Protein AF-A0A525C0Z2-F1 (afdb_monomer)

Mean predicted aligned error: 6.53 Å

Structure (mmCIF, N/CA/C/O backbone):
data_AF-A0A525C0Z2-F1
#
_entry.id   AF-A0A525C0Z2-F1
#
loop_
_atom_site.group_PDB
_atom_site.id
_atom_site.type_symbol
_atom_site.label_atom_id
_atom_site.label_alt_id
_atom_site.label_comp_id
_atom_site.label_asym_id
_atom_site.label_entity_id
_atom_site.label_seq_id
_atom_site.pdbx_PDB_ins_code
_atom_site.Cartn_x
_atom_site.Cartn_y
_atom_site.Cartn_z
_atom_site.occupancy
_atom_site.B_iso_or_equiv
_atom_site.auth_seq_id
_atom_site.auth_comp_id
_atom_site.auth_asym_id
_atom_site.auth_atom_id
_atom_site.pdbx_PDB_model_num
ATOM 1 N N . SER A 1 1 ? 14.185 20.806 11.865 1.00 40.41 1 SER A N 1
ATOM 2 C CA . SER A 1 1 ? 12.986 20.116 11.359 1.00 40.41 1 SER A CA 1
ATOM 3 C C . SER A 1 1 ? 12.688 19.004 12.337 1.00 40.41 1 SER A C 1
ATOM 5 O O . SER A 1 1 ? 13.439 18.039 12.394 1.00 40.41 1 SER A O 1
ATOM 7 N N . ASP A 1 2 ? 11.664 19.184 13.169 1.00 38.72 2 ASP A N 1
ATOM 8 C CA . ASP A 1 2 ? 11.314 18.248 14.242 1.00 38.72 2 ASP A CA 1
ATOM 9 C C . ASP A 1 2 ? 10.635 17.003 13.668 1.00 38.72 2 ASP A C 1
ATOM 11 O O . ASP A 1 2 ? 9.427 16.797 13.768 1.00 38.72 2 ASP A O 1
ATOM 15 N N . LEU A 1 3 ? 11.435 16.155 13.030 1.00 42.25 3 LEU A N 1
ATOM 16 C CA . LEU A 1 3 ? 11.096 14.756 12.826 1.00 42.25 3 LEU A CA 1
ATOM 17 C C . LEU A 1 3 ? 11.281 14.069 14.182 1.00 42.25 3 LEU A C 1
ATOM 19 O O . LEU A 1 3 ? 12.305 13.443 14.439 1.00 42.25 3 LEU A O 1
ATOM 23 N N . GLY A 1 4 ? 10.323 14.278 15.091 1.00 41.62 4 GLY A N 1
ATOM 24 C CA . GLY A 1 4 ? 10.269 13.555 16.357 1.00 41.62 4 GLY A CA 1
ATOM 25 C C . GLY A 1 4 ? 10.369 12.049 16.106 1.00 41.62 4 GLY A C 1
ATOM 26 O O . GLY A 1 4 ? 9.896 11.552 15.087 1.00 41.62 4 GLY A O 1
ATOM 27 N N . ASN A 1 5 ? 11.013 11.323 17.017 1.00 49.06 5 ASN A N 1
ATOM 28 C CA . ASN A 1 5 ? 11.109 9.868 16.940 1.00 49.06 5 ASN A CA 1
ATOM 29 C C . ASN A 1 5 ? 9.698 9.262 17.017 1.00 49.06 5 ASN A C 1
ATOM 31 O O . ASN A 1 5 ? 9.134 9.125 18.102 1.00 49.06 5 ASN A O 1
ATOM 35 N N . TYR A 1 6 ? 9.116 8.918 15.870 1.00 53.34 6 TYR A N 1
ATOM 36 C CA . TYR A 1 6 ? 7.862 8.179 15.809 1.00 53.34 6 TYR A CA 1
ATOM 37 C C . TYR A 1 6 ? 8.161 6.692 15.979 1.00 53.34 6 TYR A C 1
ATOM 39 O O . TYR A 1 6 ? 8.958 6.119 15.238 1.00 53.34 6 TYR A O 1
ATOM 47 N N . ILE A 1 7 ? 7.504 6.062 16.949 1.00 56.78 7 ILE A N 1
ATOM 48 C CA . ILE A 1 7 ? 7.464 4.606 17.059 1.00 56.78 7 ILE A CA 1
ATOM 49 C C . ILE A 1 7 ? 6.167 4.162 16.392 1.00 56.78 7 ILE A C 1
ATOM 51 O O . ILE A 1 7 ? 5.079 4.449 16.891 1.00 56.78 7 ILE A O 1
ATOM 55 N N . MET A 1 8 ? 6.284 3.487 15.251 1.00 59.09 8 MET A N 1
ATOM 56 C CA . MET A 1 8 ? 5.157 2.826 14.605 1.00 59.09 8 MET A CA 1
ATOM 57 C C . MET A 1 8 ? 5.053 1.406 15.161 1.00 59.09 8 MET A C 1
ATOM 59 O O . MET A 1 8 ? 5.996 0.626 15.054 1.00 59.09 8 MET A O 1
ATOM 63 N N . TYR A 1 9 ? 3.916 1.081 15.769 1.00 61.31 9 TYR A N 1
ATOM 64 C CA . TYR A 1 9 ? 3.599 -0.270 16.218 1.00 61.31 9 TYR A CA 1
ATOM 65 C C . TYR A 1 9 ? 2.410 -0.782 15.410 1.00 61.31 9 TYR A C 1
ATOM 67 O O . TYR A 1 9 ? 1.346 -0.163 15.417 1.00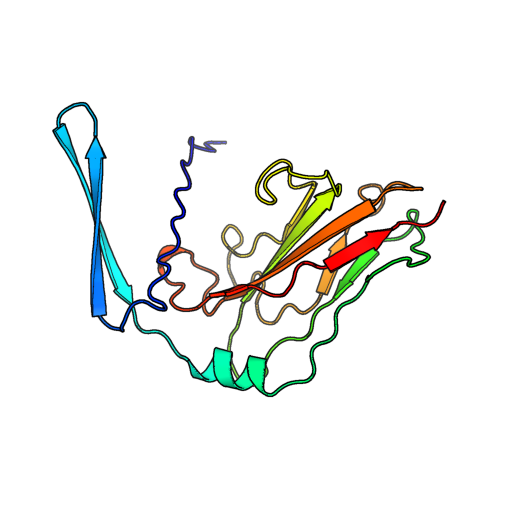 61.31 9 TYR A O 1
ATOM 75 N N . GLN A 1 10 ? 2.603 -1.897 14.711 1.00 69.25 10 GLN A N 1
ATOM 76 C CA . GLN A 1 10 ? 1.561 -2.567 13.947 1.00 69.25 10 GLN A CA 1
ATOM 77 C C . GLN A 1 10 ? 1.485 -4.019 14.408 1.00 69.25 10 GLN A C 1
ATOM 79 O O . GLN A 1 10 ? 2.491 -4.724 14.437 1.00 69.25 10 GLN A O 1
ATOM 84 N N . ALA A 1 11 ? 0.286 -4.453 14.775 1.00 65.94 11 ALA A N 1
ATOM 85 C CA . ALA A 1 11 ? -0.015 -5.835 15.103 1.00 65.94 11 ALA A CA 1
ATOM 86 C C . ALA A 1 11 ? -1.239 -6.259 14.291 1.00 65.94 11 ALA A C 1
ATOM 88 O O . ALA A 1 11 ? -2.173 -5.475 14.122 1.00 65.94 11 ALA A O 1
ATOM 89 N N . TYR A 1 12 ? -1.215 -7.487 13.785 1.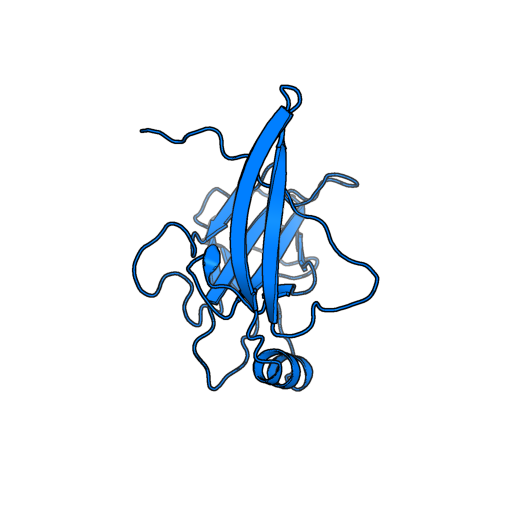00 69.31 12 TYR A N 1
ATOM 90 C CA . TYR A 1 12 ? -2.311 -8.060 13.013 1.00 69.31 12 TYR A CA 1
ATOM 91 C C . TYR A 1 12 ? -3.030 -9.093 13.876 1.00 69.31 12 TYR A C 1
ATOM 93 O O . TYR A 1 12 ? -2.393 -10.002 14.414 1.00 69.31 12 TYR A O 1
ATOM 101 N N . ASP A 1 13 ? -4.346 -8.951 14.017 1.00 69.06 13 ASP A N 1
ATOM 102 C CA . ASP A 1 13 ? -5.175 -9.975 14.644 1.00 69.06 13 ASP A CA 1
ATOM 103 C C . ASP A 1 13 ? -5.477 -11.072 13.617 1.00 69.06 13 ASP A C 1
ATOM 105 O O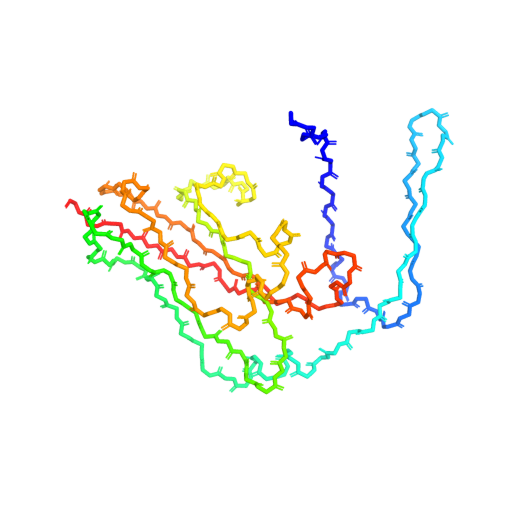 . ASP A 1 13 ? -5.995 -10.814 12.533 1.00 69.06 13 ASP A O 1
ATOM 109 N N . THR A 1 14 ? -5.135 -12.312 13.951 1.00 73.19 14 THR A N 1
ATOM 110 C CA . THR A 1 14 ? -5.351 -13.466 13.066 1.00 73.19 14 THR A CA 1
ATOM 111 C C . THR A 1 14 ? -6.805 -13.939 13.054 1.00 73.19 14 THR A C 1
ATOM 113 O O . THR A 1 14 ? -7.170 -14.758 12.215 1.00 73.19 14 THR A O 1
ATOM 116 N N . ARG A 1 15 ? -7.649 -13.421 13.957 1.00 78.12 15 ARG A N 1
ATOM 117 C CA . ARG A 1 15 ? -9.075 -13.772 14.069 1.00 78.12 15 ARG A CA 1
ATOM 118 C C . ARG A 1 15 ? -9.961 -13.078 13.033 1.00 78.12 15 ARG A C 1
ATOM 120 O O . ARG A 1 15 ? -11.136 -13.414 12.937 1.00 78.12 15 ARG A O 1
ATOM 127 N N . GLY A 1 16 ? -9.406 -12.154 12.251 1.00 72.56 16 GLY A N 1
ATOM 128 C CA . GLY A 1 16 ? -10.111 -11.438 11.192 1.00 72.56 16 GLY A CA 1
ATOM 129 C C . GLY A 1 16 ? -10.200 -9.937 11.451 1.00 72.56 16 GLY A C 1
ATOM 130 O O . GLY A 1 16 ? -9.399 -9.368 12.191 1.00 72.56 16 GLY A O 1
ATOM 131 N N . PHE A 1 17 ? -11.161 -9.288 10.793 1.00 80.38 17 PHE A N 1
ATOM 132 C CA . PHE A 1 17 ? -11.387 -7.851 10.927 1.00 80.38 17 PHE A CA 1
ATOM 133 C C . PHE A 1 17 ? -11.983 -7.510 12.294 1.00 80.38 17 PHE A C 1
ATOM 135 O O . PHE A 1 17 ? -12.801 -8.255 12.832 1.00 80.38 17 PHE A O 1
ATOM 142 N N . LEU A 1 18 ? -11.584 -6.360 12.837 1.00 85.06 18 LEU A N 1
ATOM 143 C CA . LEU A 1 18 ? -12.270 -5.760 13.976 1.00 85.06 18 LEU A CA 1
ATOM 144 C C . LEU A 1 18 ? -13.694 -5.368 13.556 1.00 85.06 18 LEU A C 1
ATOM 146 O O . LEU A 1 18 ? -13.899 -4.861 12.453 1.00 85.06 18 LEU A O 1
ATOM 150 N N . GLU A 1 19 ? -14.668 -5.621 14.425 1.00 88.31 19 GLU A N 1
ATOM 151 C CA . GLU A 1 19 ? -16.051 -5.193 14.213 1.00 88.31 19 GLU A CA 1
ATOM 152 C C . GLU A 1 19 ? -16.172 -3.664 14.292 1.00 88.31 19 GLU A C 1
ATOM 154 O O . GLU A 1 19 ? -15.342 -2.984 14.886 1.00 88.31 19 GLU A O 1
ATOM 159 N N . ASN A 1 20 ? -17.224 -3.087 13.715 1.00 91.12 20 ASN A N 1
ATOM 160 C CA . ASN A 1 20 ? -17.472 -1.656 13.885 1.00 91.12 20 ASN A CA 1
ATOM 161 C C . ASN A 1 20 ? -17.794 -1.336 15.354 1.00 91.12 20 ASN A C 1
ATOM 163 O O . ASN A 1 20 ? -18.563 -2.047 15.999 1.00 91.12 20 ASN A O 1
ATOM 167 N N . GLY A 1 21 ? -17.242 -0.242 15.877 1.00 93.38 21 GLY A N 1
ATOM 168 C CA . GLY A 1 21 ? -17.412 0.130 17.281 1.00 93.38 21 GLY A CA 1
ATOM 169 C C . GLY A 1 21 ? -16.346 1.091 17.794 1.00 93.38 21 GLY A C 1
ATOM 170 O O . GLY A 1 21 ? -15.451 1.508 17.061 1.00 93.38 21 GLY A O 1
ATOM 171 N N . GLU A 1 22 ? -16.447 1.468 19.066 1.00 93.94 22 GLU A N 1
ATOM 172 C CA . GLU A 1 22 ? -15.425 2.279 19.726 1.00 93.94 22 GLU A CA 1
ATOM 173 C C . GLU A 1 22 ? -14.308 1.391 20.282 1.00 93.94 22 GLU A C 1
ATOM 175 O O . GLU A 1 22 ? -14.541 0.478 21.074 1.00 93.94 22 GLU A O 1
ATOM 180 N N . TYR A 1 23 ? -13.077 1.702 19.893 1.00 90.50 23 TYR A N 1
ATOM 181 C CA . TYR A 1 23 ? -11.863 1.061 20.371 1.00 90.50 23 TYR A CA 1
ATOM 182 C C . TYR A 1 23 ? -11.018 2.054 21.147 1.00 90.50 23 TYR A C 1
ATOM 184 O O . TYR A 1 23 ? -10.866 3.206 20.742 1.00 90.50 23 TYR A O 1
ATOM 192 N N . ARG A 1 24 ? -10.393 1.577 22.224 1.00 91.12 24 ARG A N 1
ATOM 193 C CA . ARG A 1 24 ? -9.401 2.323 22.998 1.00 91.12 24 ARG A CA 1
ATOM 194 C C . ARG A 1 24 ? -8.073 1.580 22.969 1.00 91.12 24 ARG A C 1
ATOM 196 O O . ARG A 1 24 ? -8.003 0.427 23.381 1.00 91.12 24 ARG A O 1
ATOM 203 N N . LEU A 1 25 ? -7.025 2.247 22.500 1.00 87.38 25 LEU A N 1
ATOM 204 C CA . LEU A 1 25 ? -5.653 1.765 22.604 1.00 87.38 25 LEU A CA 1
ATOM 205 C C . LEU A 1 25 ? -5.011 2.378 23.844 1.00 87.38 25 LEU A C 1
ATOM 207 O O . LEU A 1 25 ? -5.056 3.595 24.023 1.00 87.38 25 LEU A O 1
ATOM 211 N N . GLU A 1 26 ? -4.393 1.538 24.669 1.00 91.94 26 GLU A N 1
ATOM 212 C CA . GLU A 1 26 ? -3.663 1.950 25.867 1.00 91.94 26 GLU A CA 1
ATOM 213 C C . GLU A 1 26 ? -2.215 1.464 25.789 1.00 91.94 26 GLU A C 1
ATOM 215 O O . GLU A 1 26 ? -1.947 0.289 25.546 1.00 91.94 26 GLU A O 1
ATOM 220 N N . VAL A 1 27 ? -1.272 2.380 25.999 1.00 88.25 27 VAL A N 1
ATOM 221 C CA . VAL A 1 27 ? 0.160 2.090 26.075 1.00 88.25 27 VAL A CA 1
ATOM 222 C C . VAL A 1 27 ? 0.590 2.252 27.522 1.00 88.25 27 VAL A C 1
ATOM 224 O O . VAL A 1 27 ? 0.612 3.368 28.043 1.00 88.25 27 VAL A O 1
ATOM 227 N N . VAL A 1 28 ? 0.936 1.134 28.159 1.00 92.06 28 VAL A N 1
ATOM 228 C CA . VAL A 1 28 ? 1.471 1.106 29.523 1.00 92.06 28 VAL A CA 1
ATOM 229 C C . VAL A 1 28 ? 2.994 1.145 29.452 1.00 92.06 28 VAL A C 1
ATOM 231 O O . VAL A 1 28 ? 3.641 0.224 28.953 1.00 92.06 28 VAL A O 1
ATOM 234 N N . TYR A 1 29 ? 3.580 2.230 29.937 1.00 89.69 29 TYR A N 1
ATOM 235 C CA . TYR A 1 29 ? 5.023 2.419 29.964 1.00 89.69 29 TYR A CA 1
ATOM 236 C C . TYR A 1 29 ? 5.655 1.632 31.119 1.00 89.69 29 TYR A C 1
ATOM 238 O O . TYR A 1 29 ? 5.019 1.348 32.132 1.00 89.69 29 TYR A O 1
ATOM 246 N N . LYS A 1 30 ? 6.957 1.330 31.012 1.00 92.69 30 LYS A N 1
ATOM 247 C CA . LYS A 1 30 ? 7.710 0.606 32.059 1.00 92.69 30 LYS A CA 1
ATOM 248 C C . LYS A 1 30 ? 7.689 1.299 33.429 1.00 92.69 30 LYS A C 1
ATOM 250 O O . LYS A 1 30 ? 7.873 0.637 34.441 1.00 92.69 30 LYS A O 1
ATOM 255 N N . ASN A 1 31 ? 7.484 2.616 33.458 1.00 94.19 31 ASN A N 1
ATOM 256 C CA . ASN A 1 31 ? 7.356 3.410 34.683 1.0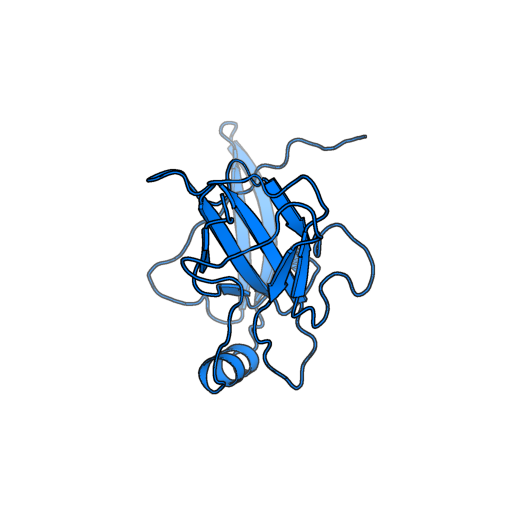0 94.19 31 ASN A CA 1
ATOM 257 C C . ASN A 1 31 ? 5.923 3.413 35.263 1.00 94.19 31 ASN A C 1
ATOM 259 O O . ASN A 1 31 ? 5.668 4.138 36.220 1.00 94.19 31 ASN A O 1
ATOM 263 N N . GLY A 1 32 ? 4.988 2.657 34.679 1.00 94.12 32 GLY A N 1
ATOM 264 C CA . GLY A 1 32 ? 3.587 2.583 35.100 1.00 94.12 32 GLY A CA 1
ATOM 265 C C . GLY A 1 32 ? 2.680 3.685 34.542 1.00 94.12 32 GLY A C 1
ATOM 266 O O . GLY A 1 32 ? 1.476 3.642 34.779 1.00 94.12 32 GLY A O 1
ATOM 267 N N . GLN A 1 33 ? 3.209 4.655 33.789 1.00 94.19 33 GLN A N 1
ATOM 268 C CA . GLN A 1 33 ? 2.381 5.646 33.098 1.00 94.19 33 GLN A CA 1
ATOM 269 C C . GLN A 1 33 ? 1.501 4.957 32.043 1.00 94.19 33 GLN A C 1
ATOM 271 O O . GLN A 1 33 ? 1.915 3.970 31.436 1.00 94.19 33 GLN A O 1
ATOM 276 N N . VAL A 1 34 ? 0.312 5.505 31.785 1.00 94.44 34 VAL A N 1
ATOM 277 C CA . VAL A 1 34 ? -0.577 5.047 30.711 1.00 94.44 34 VAL A CA 1
ATOM 278 C C . VAL A 1 34 ? -0.869 6.208 29.767 1.00 94.44 34 VAL A C 1
ATOM 280 O O . VAL A 1 34 ? -1.251 7.290 30.209 1.00 94.44 34 VAL A O 1
ATOM 283 N N . SER A 1 35 ? -0.683 5.988 28.467 1.00 91.12 35 SER A N 1
ATOM 284 C CA . SER A 1 35 ? -1.215 6.854 27.410 1.00 91.12 35 SER A CA 1
ATOM 285 C C . SER A 1 35 ? -2.388 6.146 26.746 1.00 91.12 35 SER A C 1
ATOM 287 O O . SER A 1 35 ? -2.322 4.936 26.539 1.00 91.12 35 SER A O 1
ATOM 289 N N . SER A 1 36 ? -3.456 6.874 26.422 1.00 91.62 36 SER A N 1
ATOM 290 C CA . SER A 1 36 ? -4.636 6.293 25.782 1.00 91.62 36 SER A CA 1
ATOM 291 C C . SER A 1 36 ? -5.110 7.119 24.594 1.00 91.62 36 SER A C 1
ATOM 293 O O . SER A 1 36 ? -4.955 8.342 24.560 1.00 91.62 36 SER A O 1
ATOM 295 N N . LYS A 1 37 ? -5.691 6.437 23.607 1.00 90.06 37 LYS A N 1
ATOM 296 C CA . LYS A 1 37 ? -6.365 7.064 22.470 1.00 90.06 37 LYS A CA 1
ATOM 297 C C . LYS A 1 37 ? -7.558 6.215 22.053 1.00 90.06 37 LYS A C 1
ATOM 299 O O . LYS A 1 37 ? -7.428 4.997 21.956 1.00 90.06 37 LYS A O 1
ATOM 304 N N . SER A 1 38 ? -8.689 6.860 21.786 1.00 90.62 38 SER A N 1
ATOM 305 C CA . SER A 1 38 ? -9.883 6.192 21.264 1.00 90.62 38 SER A CA 1
ATOM 306 C C . SER A 1 38 ? -10.060 6.442 19.771 1.00 90.62 38 SER A C 1
ATOM 308 O O . SER A 1 38 ? -9.619 7.465 19.240 1.00 90.62 38 SER A O 1
ATOM 310 N N . LYS A 1 39 ? -10.725 5.502 19.102 1.00 89.50 39 LYS A N 1
ATOM 311 C CA . LYS A 1 39 ? -11.158 5.593 17.711 1.00 89.50 39 LYS A CA 1
ATOM 312 C C . LYS A 1 39 ? -12.487 4.867 17.548 1.00 89.50 39 LYS A C 1
ATOM 314 O O . LYS A 1 39 ? -12.640 3.755 18.039 1.00 89.50 39 LYS A O 1
ATOM 319 N N . VAL A 1 40 ? -13.409 5.467 16.804 1.00 91.62 40 VAL A N 1
ATOM 320 C CA . VAL A 1 40 ? -14.585 4.756 16.296 1.00 91.62 40 VAL A CA 1
ATOM 321 C C . VAL A 1 40 ? -14.208 4.127 14.962 1.00 91.62 40 VAL A C 1
ATOM 323 O O . VAL A 1 40 ? -13.813 4.841 14.043 1.00 91.62 40 VAL A O 1
ATOM 326 N N . LEU A 1 41 ? -14.294 2.801 14.879 1.00 90.62 41 LEU A N 1
ATOM 327 C CA . LEU A 1 41 ? -14.163 2.059 13.636 1.00 90.62 41 LEU A CA 1
ATOM 328 C C . LEU A 1 41 ? -15.531 1.994 12.957 1.00 90.62 41 LEU A C 1
ATOM 330 O O . LEU A 1 41 ? -16.486 1.447 13.510 1.00 90.62 41 LEU A O 1
ATOM 334 N N . ALA A 1 42 ? -15.609 2.568 11.763 1.00 89.81 42 ALA A N 1
ATOM 335 C CA . ALA A 1 42 ? -16.773 2.506 10.890 1.00 89.81 42 ALA A CA 1
ATOM 336 C C . ALA A 1 42 ? -16.312 2.064 9.497 1.00 89.81 42 ALA A C 1
ATOM 338 O O . ALA A 1 42 ? -16.207 2.870 8.575 1.00 89.81 42 ALA A O 1
ATOM 339 N N . SER A 1 43 ? -15.949 0.790 9.372 1.00 86.25 43 SER A N 1
ATOM 340 C CA . SER A 1 43 ? -15.451 0.216 8.127 1.00 86.25 43 SER A CA 1
ATOM 341 C C . SER A 1 43 ? -16.563 0.135 7.082 1.00 86.25 43 SER A C 1
ATOM 343 O O . SER A 1 43 ? -17.649 -0.391 7.341 1.00 86.25 43 SER A O 1
ATOM 345 N N . ASP A 1 44 ? -16.262 0.626 5.882 1.00 83.06 44 ASP A N 1
ATOM 346 C CA . ASP A 1 44 ? -17.067 0.429 4.682 1.00 83.06 44 ASP A CA 1
ATOM 347 C C . ASP A 1 44 ? -16.491 -0.754 3.898 1.00 83.06 44 ASP A C 1
ATOM 349 O O . ASP A 1 44 ? -15.458 -0.637 3.243 1.00 83.06 44 ASP A O 1
ATOM 353 N N . LEU A 1 45 ? -17.156 -1.908 3.954 1.00 85.38 45 LEU A N 1
ATOM 354 C CA . LEU A 1 45 ? -16.716 -3.099 3.222 1.00 85.38 45 LEU A CA 1
ATOM 355 C C . LEU A 1 45 ? -17.035 -3.035 1.721 1.00 85.38 45 LEU A C 1
ATOM 357 O O . LEU A 1 45 ? -16.516 -3.853 0.961 1.00 85.38 45 LEU A O 1
ATOM 361 N N . SER A 1 46 ? -17.804 -2.044 1.254 1.00 86.94 46 SER A N 1
ATOM 362 C CA . SER A 1 46 ? -18.145 -1.922 -0.168 1.00 86.94 46 SER A CA 1
ATOM 363 C C . SER A 1 46 ? -16.910 -1.691 -1.044 1.00 86.94 46 SER A C 1
ATOM 365 O O . SER A 1 46 ? -16.854 -2.178 -2.174 1.00 86.94 46 SER A O 1
ATOM 367 N N . ILE A 1 47 ? -15.874 -1.013 -0.529 1.00 87.62 47 ILE A N 1
ATOM 368 C CA . ILE A 1 47 ? -14.581 -0.885 -1.223 1.00 87.62 47 ILE A CA 1
ATOM 369 C C . ILE A 1 47 ? -13.913 -2.250 -1.415 1.00 87.62 47 ILE A C 1
ATOM 371 O O . ILE A 1 47 ? -13.354 -2.517 -2.481 1.00 87.62 47 ILE A O 1
ATOM 375 N N . VAL A 1 48 ? -13.996 -3.124 -0.409 1.00 89.00 48 VAL A N 1
ATOM 376 C CA . VAL A 1 48 ? -13.413 -4.468 -0.445 1.00 89.00 48 VAL A CA 1
ATOM 377 C C . VAL A 1 48 ? -14.142 -5.304 -1.486 1.00 89.00 48 VAL A C 1
ATOM 379 O O . VAL A 1 48 ? -13.499 -5.903 -2.342 1.00 89.00 48 VAL A O 1
ATOM 382 N N . GLU A 1 49 ? -15.472 -5.286 -1.481 1.00 89.94 49 GLU A N 1
ATOM 383 C CA . GLU A 1 49 ? -16.296 -5.993 -2.467 1.00 89.94 49 GLU A CA 1
ATOM 384 C C . GLU A 1 49 ? -16.006 -5.523 -3.899 1.00 89.94 49 GLU A C 1
ATOM 386 O O . GLU A 1 49 ? -15.751 -6.342 -4.787 1.00 89.94 49 GLU A O 1
ATOM 391 N N . LYS A 1 50 ? -15.948 -4.202 -4.121 1.00 91.44 50 LYS A N 1
ATOM 392 C CA . LYS A 1 50 ? -15.578 -3.612 -5.417 1.00 91.44 50 LYS A CA 1
ATOM 393 C C . LYS A 1 50 ? -14.194 -4.076 -5.860 1.00 91.44 50 LYS A C 1
ATOM 395 O O . LYS A 1 50 ? -14.042 -4.553 -6.986 1.00 91.44 50 LYS A O 1
ATOM 400 N N . TYR A 1 51 ? -13.200 -3.991 -4.977 1.00 92.25 51 TYR A N 1
ATOM 401 C CA . TYR A 1 51 ? -11.847 -4.455 -5.265 1.00 92.25 51 TYR A CA 1
ATOM 402 C C . TYR A 1 51 ? -11.798 -5.962 -5.560 1.00 92.25 51 TYR A C 1
ATOM 404 O O . TYR A 1 51 ? -11.092 -6.400 -6.467 1.00 92.25 51 TYR A O 1
ATOM 412 N N . LEU A 1 52 ? -12.562 -6.788 -4.847 1.00 91.44 52 LEU A N 1
ATOM 413 C CA . LEU A 1 52 ? -12.620 -8.225 -5.112 1.00 91.44 52 LEU A CA 1
ATOM 414 C C . LEU A 1 52 ? -13.248 -8.522 -6.481 1.00 91.44 52 LEU A C 1
ATOM 416 O O . LEU A 1 52 ? -12.717 -9.369 -7.197 1.00 91.44 52 LEU A O 1
ATOM 420 N N . SER A 1 53 ? -14.282 -7.776 -6.877 1.00 92.75 53 SER A N 1
ATOM 421 C CA . SER A 1 53 ? -15.020 -7.976 -8.134 1.00 92.75 53 SER A CA 1
ATOM 422 C C . SER A 1 53 ? -14.278 -7.558 -9.412 1.00 92.75 53 SER A C 1
ATOM 424 O O . SER A 1 53 ? -14.621 -8.024 -10.497 1.00 92.75 53 SER A O 1
ATOM 426 N N . MET A 1 54 ? -13.273 -6.684 -9.313 1.00 93.88 54 MET A N 1
ATOM 427 C CA . MET A 1 54 ? -12.556 -6.169 -10.484 1.00 93.88 54 MET A CA 1
ATOM 428 C C . MET A 1 54 ? -11.396 -7.070 -10.929 1.00 93.88 54 MET A C 1
ATOM 430 O O . MET A 1 54 ? -10.748 -7.737 -10.114 1.00 93.88 54 MET A O 1
ATOM 434 N N . ASN A 1 55 ? -11.061 -7.002 -12.220 1.00 93.12 55 ASN A N 1
ATOM 435 C CA . ASN A 1 55 ? -9.784 -7.499 -12.730 1.00 93.12 55 ASN A CA 1
ATOM 436 C C . ASN A 1 55 ? -8.656 -6.577 -12.256 1.00 93.12 55 ASN A C 1
ATOM 438 O O . ASN A 1 55 ? -8.776 -5.354 -12.325 1.00 93.12 55 ASN A O 1
ATOM 442 N N . LYS A 1 56 ? -7.586 -7.174 -11.732 1.00 95.06 56 LYS A N 1
ATOM 443 C CA . LYS A 1 56 ? -6.480 -6.459 -11.092 1.00 95.06 56 LYS A CA 1
ATOM 444 C C . LYS A 1 56 ? -5.266 -6.536 -11.999 1.00 95.06 56 LYS A C 1
ATOM 446 O O . LYS A 1 56 ? -4.818 -7.628 -12.340 1.00 95.06 56 LYS A O 1
ATOM 451 N N . GLU A 1 57 ? -4.739 -5.382 -12.357 1.00 95.69 57 GLU A N 1
ATOM 452 C CA . GLU A 1 57 ? -3.551 -5.227 -13.177 1.00 95.69 57 GLU A CA 1
ATOM 453 C C . GLU A 1 57 ? -2.467 -4.515 -12.379 1.00 95.69 57 GLU A C 1
ATOM 455 O O . GLU A 1 57 ? -2.741 -3.615 -11.580 1.00 95.69 57 GLU A O 1
ATOM 460 N N . PHE A 1 58 ? -1.229 -4.931 -12.622 1.00 96.25 58 PHE A N 1
ATOM 461 C CA . PHE A 1 58 ? -0.041 -4.396 -11.978 1.00 96.25 58 PHE A CA 1
ATOM 462 C C . PHE A 1 58 ? 1.073 -4.284 -13.008 1.00 96.25 58 PHE A C 1
ATOM 464 O O . PHE A 1 58 ? 1.286 -5.211 -13.791 1.00 96.25 58 PHE A O 1
ATOM 471 N N . GLN A 1 59 ? 1.793 -3.167 -13.008 1.00 95.19 59 GLN A N 1
ATOM 472 C CA . GLN A 1 59 ? 2.964 -2.967 -13.859 1.00 95.19 59 GLN A CA 1
ATOM 473 C C . GLN A 1 59 ? 3.983 -2.086 -13.131 1.00 95.19 59 GLN A C 1
ATOM 475 O O . GLN A 1 59 ? 3.576 -1.143 -12.464 1.00 95.19 59 GLN A O 1
ATOM 480 N N . PRO A 1 60 ? 5.292 -2.330 -13.255 1.00 93.88 60 PRO A N 1
ATOM 481 C CA . PRO A 1 60 ? 5.927 -3.495 -13.864 1.00 93.88 60 PRO A CA 1
ATOM 482 C C . PRO A 1 60 ? 5.849 -4.735 -12.957 1.00 93.88 60 PRO A C 1
ATOM 484 O O . PRO A 1 60 ? 5.796 -4.624 -11.727 1.00 93.88 60 PRO A O 1
ATOM 487 N N . VAL A 1 61 ? 5.885 -5.918 -13.577 1.00 92.69 61 VAL A N 1
ATOM 488 C CA . VAL A 1 61 ? 5.903 -7.227 -12.904 1.00 92.69 61 VAL A CA 1
ATOM 489 C C . VAL A 1 61 ? 6.868 -8.185 -13.609 1.00 92.69 61 VAL A C 1
ATOM 491 O O . VAL A 1 61 ? 6.993 -8.166 -14.831 1.00 92.69 61 VAL A O 1
ATOM 494 N N . GLY A 1 62 ? 7.547 -9.042 -12.848 1.00 89.25 62 GLY A N 1
ATOM 495 C CA . GLY A 1 62 ? 8.464 -10.059 -13.364 1.00 89.25 62 GLY A CA 1
ATOM 496 C C . GLY A 1 62 ? 9.718 -9.491 -14.039 1.00 89.25 62 GLY A C 1
ATOM 497 O O . GLY A 1 62 ? 10.244 -8.445 -13.670 1.00 89.25 62 GLY A O 1
ATOM 498 N N . GLU A 1 63 ? 10.244 -10.201 -15.028 1.00 82.94 63 GLU A N 1
ATOM 499 C CA . GLU A 1 63 ? 11.354 -9.696 -15.838 1.00 82.94 63 GLU A CA 1
ATOM 500 C C . GLU A 1 63 ? 10.806 -8.696 -16.862 1.00 82.94 63 GLU A C 1
ATOM 502 O O . GLU A 1 63 ? 10.159 -9.079 -17.833 1.00 82.94 63 GLU A O 1
ATOM 507 N N . THR A 1 64 ? 11.018 -7.401 -16.624 1.00 76.38 64 THR A N 1
ATOM 508 C CA . THR A 1 64 ? 10.579 -6.329 -17.526 1.00 76.38 64 THR A CA 1
ATOM 509 C C . THR A 1 64 ? 11.799 -5.550 -18.000 1.00 76.38 64 THR A C 1
ATOM 511 O O . THR A 1 64 ? 12.636 -5.143 -17.200 1.00 76.38 64 THR A O 1
ATOM 514 N N . ALA A 1 65 ? 11.896 -5.293 -19.304 1.00 72.31 65 ALA A N 1
ATOM 515 C CA . ALA A 1 65 ? 12.903 -4.386 -19.842 1.00 72.31 65 ALA A CA 1
ATOM 516 C C . ALA A 1 65 ? 12.531 -2.937 -19.488 1.00 72.31 65 ALA A C 1
ATOM 518 O O . ALA A 1 65 ? 11.863 -2.248 -20.255 1.00 72.31 65 ALA A O 1
ATOM 519 N N . ILE A 1 66 ? 12.906 -2.500 -18.287 1.00 80.38 66 ILE A N 1
ATOM 520 C CA . ILE A 1 66 ? 12.752 -1.109 -17.857 1.00 80.38 66 ILE A CA 1
ATOM 521 C C . ILE A 1 66 ? 14.032 -0.363 -18.198 1.00 80.38 66 ILE A C 1
ATOM 523 O O . ILE A 1 66 ? 15.104 -0.732 -17.713 1.00 80.38 66 ILE A O 1
ATOM 527 N N . ASP A 1 67 ? 13.906 0.695 -18.996 1.00 80.75 67 ASP A N 1
ATOM 528 C CA . ASP A 1 67 ? 14.994 1.644 -19.197 1.00 80.75 67 ASP A CA 1
ATOM 529 C C . ASP A 1 67 ? 15.196 2.463 -17.918 1.00 80.75 67 ASP A C 1
ATOM 531 O O . ASP A 1 67 ? 14.386 3.315 -17.556 1.00 80.75 67 ASP A O 1
ATOM 535 N N . PHE A 1 68 ? 16.292 2.190 -17.216 1.00 78.94 68 PHE A N 1
ATOM 536 C CA . PHE A 1 68 ? 16.665 2.875 -15.979 1.00 78.94 68 PHE A CA 1
ATOM 537 C C . PHE A 1 68 ? 17.122 4.329 -16.209 1.00 78.94 68 PHE A C 1
ATOM 539 O O . PHE A 1 68 ? 17.328 5.073 -15.244 1.00 78.94 68 PHE A O 1
ATOM 546 N N . ASN A 1 69 ? 17.300 4.753 -17.466 1.00 81.62 69 ASN A N 1
ATOM 547 C CA . ASN A 1 69 ? 17.593 6.143 -17.807 1.00 81.62 69 ASN A CA 1
ATOM 548 C C . ASN A 1 69 ? 16.348 7.023 -17.881 1.00 81.62 69 ASN A C 1
ATOM 550 O O . ASN A 1 69 ? 16.492 8.245 -17.857 1.00 81.62 69 ASN A O 1
ATOM 554 N N . GLU A 1 70 ? 15.161 6.427 -17.903 1.00 86.56 70 GLU A N 1
ATOM 555 C CA . GLU A 1 70 ? 13.892 7.138 -17.952 1.00 86.56 70 GLU A CA 1
ATOM 556 C C . GLU A 1 70 ? 13.128 7.003 -16.624 1.00 86.56 70 GLU A C 1
ATOM 558 O O . GLU A 1 70 ? 13.371 6.076 -15.838 1.00 86.56 70 GLU A O 1
ATOM 563 N N . PRO A 1 71 ? 12.199 7.929 -16.321 1.00 90.94 71 PRO A N 1
ATOM 564 C CA . PRO A 1 71 ? 11.280 7.757 -15.205 1.00 90.94 71 PRO A CA 1
ATOM 565 C C . PRO A 1 71 ? 10.514 6.436 -15.330 1.00 90.94 71 PRO A C 1
ATOM 567 O O . PRO A 1 71 ? 9.923 6.124 -16.363 1.00 90.94 71 PRO A O 1
ATOM 570 N N . THR A 1 72 ? 10.500 5.653 -14.255 1.00 91.75 72 THR A N 1
ATOM 571 C CA . THR A 1 72 ? 9.776 4.377 -14.210 1.00 91.75 72 THR A CA 1
ATOM 572 C C . THR A 1 72 ? 8.415 4.592 -13.570 1.00 91.75 72 THR A C 1
ATOM 574 O O . THR A 1 72 ? 8.323 5.276 -12.559 1.00 91.75 72 THR A O 1
ATOM 577 N N . ARG A 1 73 ? 7.348 3.987 -14.096 1.00 94.44 73 ARG A N 1
ATOM 578 C CA . ARG A 1 73 ? 6.010 4.091 -13.492 1.00 94.44 73 ARG A CA 1
ATOM 579 C C . ARG A 1 73 ? 5.563 2.766 -12.908 1.00 94.44 73 ARG A C 1
ATOM 581 O O . ARG A 1 73 ? 5.487 1.776 -13.626 1.00 94.44 73 ARG A O 1
ATOM 588 N N . LEU A 1 74 ? 5.227 2.780 -11.624 1.00 95.81 74 LEU A N 1
ATOM 589 C CA . LEU A 1 74 ? 4.474 1.710 -10.978 1.00 95.81 74 LEU A CA 1
ATOM 590 C C . LEU A 1 74 ? 2.990 1.996 -11.194 1.00 95.81 74 LEU A C 1
ATOM 592 O O . LEU A 1 74 ? 2.576 3.129 -10.987 1.00 95.81 74 LEU A O 1
ATOM 596 N N . LYS A 1 75 ? 2.197 1.012 -11.603 1.00 97.06 75 LYS A N 1
ATOM 597 C CA . LYS A 1 75 ? 0.774 1.137 -11.930 1.00 97.06 75 LYS A CA 1
ATOM 598 C C . LYS A 1 75 ? -0.012 0.006 -11.299 1.00 97.06 75 LYS A C 1
ATOM 600 O O . LYS A 1 75 ? 0.431 -1.141 -11.335 1.00 97.06 75 LYS A O 1
ATOM 605 N N . TRP A 1 76 ? -1.186 0.322 -10.777 1.00 96.81 76 TRP A N 1
ATOM 606 C CA . TRP A 1 76 ? -2.102 -0.636 -10.168 1.00 96.81 76 TRP A CA 1
ATOM 607 C C . TRP A 1 76 ? -3.549 -0.266 -10.480 1.00 96.81 76 TRP A C 1
ATOM 609 O O . TRP A 1 76 ? -3.886 0.899 -10.697 1.00 96.81 76 TRP A O 1
ATOM 619 N N . SER A 1 77 ? -4.435 -1.257 -10.479 1.00 95.38 77 SER A N 1
ATOM 620 C CA . SER A 1 77 ? -5.865 -0.990 -10.613 1.00 95.38 77 SER A CA 1
ATOM 621 C C . SER A 1 77 ? -6.474 -0.468 -9.307 1.00 95.38 77 SER A C 1
ATOM 623 O O . SER A 1 77 ? -6.167 -0.962 -8.223 1.00 95.38 77 SER A O 1
ATOM 625 N N . MET A 1 78 ? -7.382 0.504 -9.425 1.00 94.12 78 MET A N 1
ATOM 626 C CA . MET A 1 78 ? -8.111 1.110 -8.304 1.00 94.12 78 MET A CA 1
ATOM 627 C C . MET A 1 78 ? -9.618 0.817 -8.400 1.00 94.12 78 MET A C 1
ATOM 629 O O . MET A 1 78 ? -10.180 0.929 -9.499 1.00 94.12 78 MET A O 1
ATOM 633 N N . PRO A 1 79 ? -10.297 0.501 -7.278 1.00 92.19 79 PRO A N 1
ATOM 634 C CA . PRO A 1 79 ? -11.750 0.388 -7.249 1.00 92.19 79 PRO A CA 1
ATOM 635 C C . PRO A 1 79 ? -12.393 1.745 -7.572 1.00 92.19 79 PRO A C 1
ATOM 637 O O . PRO A 1 79 ? -11.896 2.795 -7.170 1.00 92.19 79 PRO A O 1
ATOM 640 N N . GLN A 1 80 ? -13.499 1.726 -8.315 1.00 88.88 80 GLN A N 1
ATOM 641 C CA . GLN A 1 80 ? -14.196 2.932 -8.778 1.00 88.88 80 GLN A CA 1
ATOM 642 C C . GLN A 1 80 ? -15.378 3.307 -7.870 1.00 88.88 80 GLN A C 1
ATOM 644 O O . GLN A 1 80 ? -15.888 2.487 -7.105 1.00 88.88 80 GLN A O 1
ATOM 649 N N . GLY A 1 81 ? -15.862 4.547 -7.994 1.00 83.69 81 GLY A N 1
ATOM 650 C CA . GLY A 1 81 ? -17.093 4.994 -7.331 1.00 83.69 81 GLY A CA 1
ATOM 651 C C . GLY A 1 81 ? -16.942 5.233 -5.825 1.00 83.69 81 GLY A C 1
ATOM 652 O O . GLY A 1 81 ? -17.801 4.804 -5.055 1.00 83.69 81 GLY A O 1
ATOM 653 N N . GLY A 1 82 ? -15.846 5.873 -5.417 1.00 85.19 82 GLY A N 1
ATOM 654 C CA . GLY A 1 82 ? -15.569 6.324 -4.052 1.00 85.19 82 GLY A CA 1
ATOM 655 C C . GLY A 1 82 ? -14.374 7.283 -4.022 1.00 85.19 82 GLY A C 1
ATOM 656 O O . GLY A 1 82 ? -13.789 7.566 -5.068 1.00 85.19 82 GLY A O 1
ATOM 657 N N . GLN A 1 83 ? -14.031 7.794 -2.839 1.00 90.62 83 GLN A N 1
ATOM 658 C CA . GLN A 1 83 ? -12.807 8.565 -2.606 1.00 90.62 83 GLN A CA 1
ATOM 659 C C . GLN A 1 83 ? -11.821 7.671 -1.868 1.00 90.62 83 GLN A C 1
ATOM 661 O O . GLN A 1 83 ? -11.978 7.410 -0.679 1.00 90.62 83 GLN A O 1
ATOM 666 N N . TYR A 1 84 ? -10.845 7.156 -2.605 1.00 92.50 84 TYR A N 1
ATOM 667 C CA . TYR A 1 84 ? -9.861 6.219 -2.080 1.00 92.50 84 TYR A CA 1
ATOM 668 C C . TYR A 1 84 ? -8.465 6.771 -2.283 1.00 92.50 84 TYR A C 1
ATOM 670 O O . TYR A 1 84 ? -8.201 7.451 -3.270 1.00 92.50 84 TYR A O 1
ATOM 678 N N . TYR A 1 85 ? -7.564 6.449 -1.372 1.00 93.94 85 TYR A N 1
ATOM 679 C CA . TYR A 1 85 ? -6.201 6.951 -1.364 1.00 93.94 85 TYR A CA 1
ATOM 680 C C . TYR A 1 85 ? -5.232 5.794 -1.530 1.00 93.94 85 TYR A C 1
ATOM 682 O O . TYR 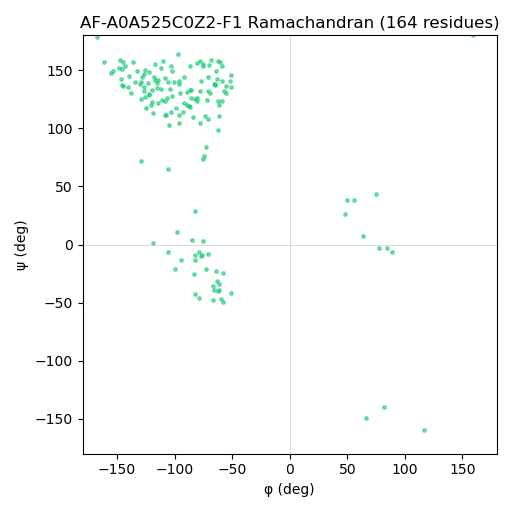A 1 85 ? -5.454 4.725 -0.973 1.00 93.94 85 TYR A O 1
ATOM 690 N N . ALA A 1 86 ? -4.157 5.990 -2.285 1.00 94.06 86 ALA A N 1
ATOM 691 C CA . ALA A 1 86 ? -3.135 4.968 -2.463 1.00 94.06 86 ALA A CA 1
ATOM 692 C C . ALA A 1 86 ? -1.821 5.371 -1.791 1.00 94.06 86 ALA A C 1
ATOM 694 O O . ALA A 1 86 ? -1.336 6.488 -1.987 1.00 94.06 86 ALA A O 1
ATOM 695 N N . VAL A 1 87 ? -1.217 4.442 -1.051 1.00 94.00 87 VAL A N 1
ATOM 696 C CA . VAL A 1 87 ? 0.157 4.558 -0.547 1.00 94.00 87 VAL A CA 1
ATOM 697 C C . VAL A 1 87 ? 0.990 3.430 -1.127 1.00 94.00 87 VAL A C 1
ATOM 699 O O . VAL A 1 87 ? 0.797 2.266 -0.796 1.00 94.00 87 VAL A O 1
ATOM 702 N N . THR A 1 88 ? 1.945 3.780 -1.972 1.00 94.88 88 THR A N 1
ATOM 703 C CA . THR A 1 88 ? 2.817 2.881 -2.712 1.00 94.88 88 THR A CA 1
ATOM 704 C C . THR A 1 88 ? 4.255 3.074 -2.261 1.00 94.88 88 THR A C 1
ATOM 706 O O . THR A 1 88 ? 4.741 4.199 -2.132 1.00 94.88 88 THR A O 1
ATOM 709 N N . ARG A 1 89 ? 4.953 1.961 -2.033 1.00 94.62 89 ARG A N 1
ATOM 710 C CA . ARG A 1 89 ? 6.356 1.922 -1.612 1.00 94.62 89 ARG A CA 1
ATOM 711 C C . ARG A 1 89 ? 7.149 1.002 -2.531 1.00 94.62 89 ARG A C 1
ATOM 713 O O . ARG A 1 89 ? 6.646 -0.036 -2.952 1.00 94.62 89 ARG A O 1
ATOM 720 N N . LEU A 1 90 ? 8.393 1.377 -2.793 1.00 95.56 90 LEU A N 1
ATOM 721 C CA . LEU A 1 90 ? 9.381 0.658 -3.588 1.00 95.56 90 LEU A CA 1
ATOM 722 C C . LEU A 1 90 ? 10.624 0.406 -2.735 1.00 95.56 90 LEU A C 1
ATOM 724 O O . LEU A 1 90 ? 11.089 1.295 -2.018 1.00 95.56 90 LEU A O 1
ATOM 728 N N . LYS A 1 91 ? 11.193 -0.789 -2.860 1.00 95.00 91 LYS A N 1
ATOM 729 C CA . LYS A 1 91 ? 12.398 -1.224 -2.152 1.00 95.00 91 LYS A CA 1
ATOM 730 C C . LYS A 1 91 ? 13.210 -2.188 -3.034 1.00 95.00 91 LYS A C 1
ATOM 732 O O . LYS A 1 91 ? 12.670 -2.806 -3.953 1.00 95.00 91 LYS A O 1
ATOM 737 N N . HIS A 1 92 ? 14.505 -2.339 -2.753 1.00 94.44 92 HIS A N 1
ATOM 738 C CA . HIS A 1 92 ? 15.301 -3.438 -3.311 1.00 94.44 92 HIS A CA 1
ATOM 739 C C . HIS A 1 92 ? 14.797 -4.787 -2.793 1.00 94.44 92 HIS A C 1
ATOM 741 O O . HIS A 1 92 ? 14.523 -4.948 -1.605 1.00 94.44 92 HIS A O 1
ATOM 747 N N . PHE A 1 93 ? 14.706 -5.791 -3.658 1.00 93.44 93 PHE A N 1
ATOM 748 C CA . PHE A 1 93 ? 14.366 -7.128 -3.195 1.00 93.44 93 PHE A CA 1
ATOM 749 C C . PHE A 1 93 ? 15.561 -7.751 -2.463 1.00 93.44 93 PHE A C 1
ATOM 751 O O . PHE A 1 93 ? 16.559 -8.110 -3.085 1.00 93.44 93 PHE A O 1
ATOM 758 N N . ILE A 1 94 ? 15.429 -7.916 -1.148 1.00 91.50 94 ILE A N 1
ATOM 759 C CA . ILE A 1 94 ? 16.388 -8.622 -0.297 1.00 91.50 94 ILE A CA 1
ATOM 760 C C . ILE A 1 94 ? 15.645 -9.792 0.364 1.00 91.50 94 ILE A C 1
ATOM 762 O O . ILE A 1 94 ? 14.648 -9.562 1.057 1.00 91.50 94 ILE A O 1
ATOM 766 N N . PRO A 1 95 ? 16.073 -11.050 0.142 1.00 88.19 95 PRO A N 1
ATOM 767 C CA . PRO A 1 95 ? 15.439 -12.210 0.760 1.00 88.19 95 PRO A CA 1
ATOM 768 C C . PRO A 1 95 ? 15.391 -12.097 2.289 1.00 88.19 95 PRO A C 1
ATOM 770 O O . PRO A 1 95 ? 16.390 -11.756 2.916 1.00 88.19 95 PRO A O 1
ATOM 773 N N . ASN A 1 96 ? 14.246 -12.446 2.882 1.00 86.12 96 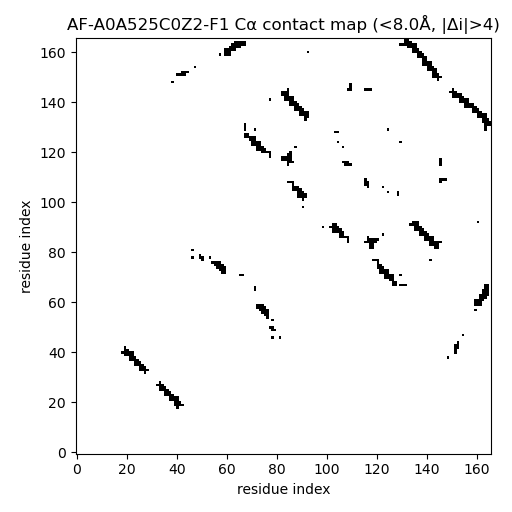ASN A N 1
ATOM 774 C CA . ASN A 1 96 ? 14.004 -12.485 4.334 1.00 86.12 96 ASN A CA 1
ATOM 775 C C . ASN A 1 96 ? 14.091 -11.138 5.078 1.00 86.12 96 ASN A C 1
ATOM 777 O O . ASN A 1 96 ? 14.007 -11.125 6.304 1.00 86.12 96 ASN A O 1
ATOM 781 N N . GLU A 1 97 ? 14.222 -10.012 4.378 1.00 87.00 97 GLU A N 1
ATOM 782 C CA . GLU A 1 97 ? 14.216 -8.690 5.007 1.00 87.00 97 GLU A CA 1
ATOM 783 C C . GLU A 1 97 ? 12.781 -8.132 5.109 1.00 87.00 97 GLU A C 1
ATOM 785 O O . GLU A 1 97 ? 12.078 -8.090 4.086 1.00 87.00 97 GLU A O 1
ATOM 790 N N . PRO A 1 98 ? 12.345 -7.633 6.285 1.00 84.06 98 PRO A N 1
ATOM 791 C CA . PRO A 1 98 ? 11.049 -6.976 6.445 1.00 84.06 98 PRO A CA 1
ATOM 792 C C . PRO A 1 98 ? 10.824 -5.878 5.400 1.00 84.06 98 PRO A C 1
ATOM 794 O O . PRO A 1 98 ? 11.710 -5.076 5.106 1.00 84.06 98 PRO A O 1
ATOM 797 N N . PHE A 1 99 ? 9.633 -5.828 4.796 1.00 81.12 99 PHE A N 1
ATOM 798 C CA . PHE A 1 99 ? 9.384 -4.892 3.694 1.00 81.12 99 PHE A CA 1
ATOM 799 C C . PHE A 1 99 ? 9.413 -3.421 4.131 1.00 81.12 99 PHE A C 1
ATOM 801 O O . PHE A 1 99 ? 9.880 -2.582 3.373 1.00 81.12 99 PHE A O 1
ATOM 808 N N . TYR A 1 100 ? 8.940 -3.110 5.339 1.00 81.00 100 TYR A N 1
ATOM 809 C CA . TYR A 1 100 ? 8.830 -1.734 5.840 1.00 81.00 100 TYR A CA 1
ATOM 810 C C . TYR A 1 100 ? 10.169 -1.106 6.269 1.00 81.00 100 TYR A C 1
ATOM 812 O O . TYR A 1 100 ? 10.191 0.033 6.731 1.00 81.00 100 TYR A O 1
ATOM 820 N N . GLU A 1 101 ? 11.279 -1.819 6.090 1.00 81.62 101 GLU A N 1
ATOM 821 C CA . GLU A 1 101 ? 12.635 -1.323 6.313 1.00 81.62 101 GLU A CA 1
ATOM 822 C C . GLU A 1 101 ? 13.301 -0.975 4.976 1.00 81.62 101 GLU A C 1
ATOM 824 O O . GLU A 1 101 ? 13.019 -1.591 3.947 1.00 81.62 101 GLU A O 1
ATOM 829 N N . ASN A 1 102 ? 14.194 0.022 4.985 1.00 85.94 102 ASN A N 1
ATOM 830 C CA . ASN A 1 102 ? 15.001 0.410 3.819 1.00 85.94 102 ASN A CA 1
ATOM 831 C C . ASN A 1 102 ? 14.179 0.751 2.555 1.00 85.94 102 ASN A C 1
ATOM 833 O O . ASN A 1 102 ? 14.575 0.437 1.430 1.00 85.94 102 ASN A O 1
ATOM 837 N N . ILE A 1 103 ? 13.032 1.422 2.736 1.00 91.19 103 ILE A N 1
ATOM 838 C CA . ILE A 1 103 ? 12.208 1.934 1.632 1.00 91.19 103 ILE A CA 1
ATOM 839 C C . ILE A 1 103 ? 13.030 2.902 0.781 1.00 91.19 103 ILE A C 1
ATOM 841 O O . ILE A 1 103 ? 13.553 3.901 1.273 1.00 91.19 103 ILE A O 1
ATOM 845 N N . LEU A 1 104 ? 13.116 2.603 -0.513 1.00 92.94 104 LEU A N 1
ATOM 846 C CA . LEU A 1 104 ? 13.884 3.379 -1.479 1.00 92.94 104 LEU A CA 1
ATOM 847 C C . LEU A 1 104 ? 13.095 4.593 -1.978 1.00 92.94 104 LEU A C 1
ATOM 849 O O . LEU A 1 104 ? 13.649 5.679 -2.130 1.00 92.94 104 LEU A O 1
ATOM 853 N N . TYR A 1 105 ? 11.806 4.402 -2.257 1.00 92.88 105 TYR A N 1
ATOM 854 C CA . TYR A 1 105 ? 10.930 5.453 -2.764 1.00 92.88 105 TYR A CA 1
ATOM 855 C C . TYR A 1 105 ? 9.474 5.176 -2.393 1.00 92.88 105 TYR A C 1
ATOM 857 O O . TYR A 1 105 ? 9.074 4.019 -2.271 1.00 92.88 105 TYR A O 1
ATOM 865 N N . TRP A 1 106 ? 8.677 6.223 -2.200 1.00 91.75 106 TRP A N 1
ATOM 866 C CA . TRP A 1 106 ? 7.271 6.105 -1.818 1.00 91.75 106 TRP A CA 1
ATOM 867 C C . TRP A 1 106 ? 6.503 7.392 -2.116 1.00 91.75 106 TRP A C 1
ATOM 869 O O . TRP A 1 106 ? 7.099 8.468 -2.186 1.00 91.75 106 TRP A O 1
ATOM 879 N N . ASN A 1 107 ? 5.181 7.294 -2.266 1.00 88.69 107 ASN A N 1
ATOM 880 C CA . ASN A 1 107 ? 4.310 8.468 -2.270 1.00 88.69 107 ASN A CA 1
ATOM 881 C C . ASN A 1 107 ? 3.810 8.765 -0.850 1.00 88.69 107 ASN A C 1
ATOM 883 O O . ASN A 1 107 ? 3.545 7.875 -0.045 1.00 88.69 107 ASN A O 1
ATOM 887 N N . ASN A 1 108 ? 3.679 10.046 -0.533 1.00 76.31 108 ASN A N 1
ATOM 888 C CA . ASN A 1 108 ? 3.475 10.477 0.838 1.00 76.31 108 ASN A CA 1
ATOM 889 C C . ASN A 1 108 ? 2.028 10.929 1.103 1.00 76.31 108 ASN A C 1
ATOM 891 O O . ASN A 1 108 ? 1.781 12.103 1.375 1.00 76.31 108 ASN A O 1
ATOM 895 N N . ALA A 1 109 ? 1.064 10.005 1.005 1.00 80.81 109 ALA A N 1
ATOM 896 C CA . ALA A 1 109 ? -0.353 10.360 1.146 1.00 80.81 109 ALA A CA 1
ATOM 897 C C . ALA A 1 109 ? -0.687 10.945 2.533 1.00 80.81 109 ALA A C 1
ATOM 899 O O . ALA A 1 109 ? -1.507 11.846 2.621 1.00 80.81 109 ALA A O 1
ATOM 900 N N . PHE A 1 110 ? -0.018 10.490 3.600 1.00 80.38 110 PHE A N 1
ATOM 901 C CA . PHE A 1 110 ? -0.337 10.900 4.975 1.00 80.38 110 PHE A CA 1
ATOM 902 C C . PHE A 1 110 ? 0.284 12.224 5.430 1.00 80.38 110 PHE A C 1
ATOM 904 O O . PHE A 1 110 ? -0.227 12.847 6.359 1.00 80.38 110 PHE A O 1
ATOM 911 N N . TYR A 1 111 ? 1.410 12.640 4.846 1.00 70.94 111 TYR A N 1
ATOM 912 C CA . TYR A 1 111 ? 2.122 13.842 5.298 1.00 70.94 111 TYR A CA 1
ATOM 913 C C . TYR A 1 111 ? 1.948 15.030 4.342 1.00 70.94 111 TYR A C 1
ATOM 915 O O . TYR A 1 111 ? 2.379 16.142 4.654 1.00 70.94 111 TYR A O 1
ATOM 923 N N . MET A 1 112 ? 1.312 14.820 3.189 1.00 66.88 112 MET A N 1
ATOM 924 C CA . MET A 1 112 ? 0.950 15.883 2.255 1.00 66.88 112 MET A CA 1
ATOM 925 C C . MET A 1 112 ? -0.507 16.314 2.479 1.00 66.88 112 MET A C 1
ATOM 927 O O . MET A 1 112 ? -1.373 15.495 2.755 1.00 66.88 112 MET A O 1
ATOM 931 N N . ARG A 1 113 ? -0.785 17.622 2.385 1.00 66.38 113 ARG A N 1
ATOM 932 C CA . ARG A 1 113 ? -2.145 18.171 2.544 1.00 66.38 113 ARG A CA 1
ATOM 933 C C . ARG A 1 113 ? -2.963 18.017 1.255 1.00 66.38 113 ARG A C 1
ATOM 935 O O . ARG A 1 113 ? -2.393 18.021 0.167 1.00 66.38 113 ARG A O 1
ATOM 942 N N . GLY A 1 114 ? -4.291 18.001 1.387 1.00 77.81 114 GLY A N 1
ATOM 943 C CA . GLY A 1 114 ? -5.231 17.990 0.260 1.00 77.81 114 GLY A CA 1
ATOM 944 C C . GLY A 1 114 ? -5.443 16.591 -0.315 1.00 77.81 114 GLY A C 1
ATOM 945 O O . GLY A 1 114 ? -5.495 15.617 0.432 1.00 77.81 114 GLY A O 1
ATOM 946 N N . ASP A 1 115 ? -5.525 16.491 -1.639 1.00 81.06 115 ASP A N 1
ATOM 947 C CA . ASP A 1 115 ? -5.867 15.261 -2.371 1.00 81.06 115 ASP A CA 1
ATOM 948 C C . ASP A 1 115 ? -4.670 14.310 -2.566 1.00 81.06 115 ASP A C 1
ATOM 950 O O . ASP A 1 115 ? -4.582 13.565 -3.543 1.00 81.06 115 ASP A O 1
ATOM 954 N N . ALA A 1 116 ? -3.699 14.336 -1.651 1.00 84.44 116 ALA A N 1
ATOM 955 C CA . ALA A 1 116 ? -2.500 13.517 -1.755 1.00 84.44 116 ALA A CA 1
ATOM 956 C C . ALA A 1 116 ? -2.854 12.024 -1.753 1.00 84.44 116 ALA A C 1
ATOM 958 O O . ALA A 1 116 ? -3.437 11.515 -0.798 1.00 84.44 116 ALA A O 1
ATOM 959 N N . GLY A 1 117 ? -2.490 11.333 -2.836 1.00 84.00 117 GLY A N 1
ATOM 960 C CA . GLY A 1 117 ? -2.802 9.919 -3.043 1.00 84.00 117 GLY A CA 1
ATOM 961 C C . GLY A 1 117 ? -4.241 9.639 -3.486 1.00 84.00 117 GLY A C 1
ATOM 962 O O . GLY A 1 117 ? -4.546 8.476 -3.748 1.00 84.00 117 GLY A O 1
ATOM 963 N N . LEU A 1 118 ? -5.109 10.654 -3.599 1.00 90.75 118 LEU A N 1
ATOM 964 C CA . LEU A 1 118 ? -6.511 10.481 -3.983 1.00 90.75 118 LEU A CA 1
ATOM 965 C C . LEU A 1 118 ? -6.614 9.893 -5.392 1.00 90.75 118 LEU A C 1
ATOM 967 O O . LEU A 1 118 ? -6.091 10.453 -6.353 1.00 90.75 118 LEU A O 1
ATOM 971 N N . MET A 1 119 ? -7.304 8.760 -5.499 1.00 90.94 119 MET A N 1
ATOM 972 C CA . MET A 1 119 ? -7.546 7.994 -6.724 1.00 90.94 119 MET A CA 1
ATOM 973 C C . MET A 1 119 ? -6.281 7.749 -7.558 1.00 90.94 119 MET A C 1
ATOM 975 O O . MET A 1 119 ? -6.339 7.547 -8.772 1.00 90.94 119 MET A O 1
ATOM 979 N N . MET A 1 120 ? -5.123 7.742 -6.898 1.00 92.69 120 MET A N 1
ATOM 980 C CA . MET A 1 120 ? -3.838 7.520 -7.534 1.00 92.69 120 MET A CA 1
ATOM 981 C C . MET A 1 120 ? -3.741 6.048 -7.934 1.00 92.69 120 MET A C 1
ATOM 983 O O . MET A 1 120 ? -3.924 5.155 -7.110 1.00 92.69 120 MET A O 1
ATOM 987 N N . SER A 1 121 ? -3.479 5.810 -9.215 1.00 94.94 121 SER A N 1
ATOM 988 C CA . SER A 1 121 ? -3.316 4.477 -9.817 1.00 94.94 121 SER A CA 1
ATOM 989 C C . SER A 1 121 ? -1.928 4.278 -10.423 1.00 94.94 121 SER A C 1
ATOM 991 O O . SER A 1 121 ? -1.633 3.220 -10.978 1.00 94.94 121 SER A O 1
ATOM 993 N N . GLU A 1 122 ? -1.061 5.285 -10.308 1.00 95.75 122 GLU A N 1
ATOM 994 C CA . GLU A 1 122 ? 0.335 5.186 -10.698 1.00 95.75 122 GLU A CA 1
ATOM 995 C C . GLU A 1 122 ? 1.249 6.011 -9.793 1.00 95.75 122 GLU A C 1
ATOM 997 O O . GLU A 1 122 ? 0.830 7.031 -9.257 1.00 95.75 122 GLU A O 1
ATOM 1002 N N . LEU A 1 123 ? 2.498 5.573 -9.639 1.00 94.94 123 LEU A N 1
ATOM 1003 C CA . LEU A 1 123 ? 3.586 6.288 -8.981 1.00 94.94 123 LEU A CA 1
ATOM 1004 C C . LEU A 1 123 ? 4.760 6.389 -9.950 1.00 94.94 123 LEU A C 1
ATOM 1006 O O . LEU A 1 123 ? 5.340 5.374 -10.339 1.00 94.94 123 LEU A O 1
ATOM 1010 N N . GLU A 1 124 ? 5.120 7.616 -10.315 1.00 94.38 124 GLU A N 1
ATOM 1011 C CA . GLU A 1 124 ? 6.329 7.883 -11.085 1.00 94.38 124 GLU A CA 1
ATOM 1012 C C . GLU A 1 124 ? 7.553 7.888 -10.164 1.00 94.38 124 GLU A C 1
ATOM 1014 O O . GLU A 1 124 ? 7.603 8.586 -9.151 1.00 94.38 124 GLU A O 1
ATOM 1019 N N . ILE A 1 125 ? 8.536 7.076 -10.524 1.00 93.75 125 ILE A N 1
ATOM 1020 C CA . ILE A 1 125 ? 9.828 6.948 -9.876 1.00 93.75 125 ILE A CA 1
ATOM 1021 C C . ILE A 1 125 ? 10.822 7.786 -10.687 1.00 93.75 125 ILE A C 1
ATOM 1023 O O . ILE A 1 125 ? 11.051 7.477 -11.863 1.00 93.75 125 ILE A O 1
ATOM 1027 N N . PRO A 1 126 ? 11.430 8.825 -10.091 1.00 92.56 126 PRO A N 1
ATOM 1028 C CA . PRO A 1 126 ? 12.401 9.658 -10.781 1.00 92.56 126 PRO A CA 1
ATOM 1029 C C . PRO A 1 126 ? 13.599 8.858 -11.298 1.00 92.56 126 PRO A C 1
ATOM 1031 O O . PRO A 1 126 ? 14.006 7.845 -10.716 1.00 92.56 126 PRO A O 1
ATOM 1034 N N . ARG A 1 127 ? 14.217 9.375 -12.363 1.00 90.38 127 ARG A N 1
ATOM 1035 C CA . ARG A 1 127 ? 15.472 8.848 -12.904 1.00 90.38 127 ARG A CA 1
ATOM 1036 C C . ARG A 1 127 ? 16.537 8.722 -11.806 1.00 90.38 127 ARG A C 1
ATOM 1038 O O . ARG A 1 127 ? 16.685 9.606 -10.965 1.00 90.38 127 ARG A O 1
ATOM 1045 N N . GLY A 1 128 ? 17.318 7.643 -11.858 1.00 88.38 128 GLY A N 1
ATOM 1046 C CA . GLY A 1 128 ? 18.465 7.413 -10.970 1.00 88.38 128 GLY A CA 1
ATOM 1047 C C . GLY A 1 128 ? 18.134 6.696 -9.658 1.00 88.38 128 GLY A C 1
ATOM 1048 O O . GLY A 1 128 ? 19.050 6.327 -8.926 1.00 88.38 128 GLY A O 1
ATOM 1049 N N . ILE A 1 129 ? 16.851 6.459 -9.370 1.00 92.25 129 ILE A N 1
ATOM 1050 C CA . ILE A 1 129 ? 16.425 5.595 -8.261 1.00 92.25 129 ILE A CA 1
ATOM 1051 C C . ILE A 1 129 ? 16.541 4.118 -8.654 1.00 92.25 129 ILE A C 1
ATOM 1053 O O . ILE A 1 129 ? 17.080 3.306 -7.899 1.00 92.25 129 ILE A O 1
ATOM 1057 N N . ILE A 1 130 ? 16.054 3.778 -9.850 1.00 91.94 130 ILE A N 1
ATOM 1058 C CA . ILE A 1 130 ? 16.201 2.446 -10.438 1.00 91.94 130 ILE A CA 1
ATOM 1059 C C . ILE A 1 130 ? 17.622 2.303 -10.993 1.00 91.94 130 ILE A C 1
ATOM 1061 O O . ILE A 1 130 ? 18.119 3.182 -11.694 1.00 91.94 130 ILE A O 1
ATOM 1065 N N . LYS A 1 131 ? 18.276 1.192 -10.664 1.00 91.00 131 LYS A N 1
ATOM 1066 C CA . LYS A 1 131 ? 19.631 0.821 -11.082 1.00 91.00 131 LYS A CA 1
ATOM 1067 C C . LYS A 1 131 ? 19.562 -0.381 -12.022 1.00 91.00 131 LYS A C 1
ATOM 1069 O O . LYS A 1 131 ? 18.625 -1.167 -11.875 1.00 91.00 131 LYS A O 1
ATOM 1074 N N . PRO A 1 132 ? 20.513 -0.550 -12.953 1.00 90.06 132 PRO A N 1
ATOM 1075 C CA . PRO A 1 132 ? 20.559 -1.724 -13.824 1.00 90.06 132 PRO A CA 1
ATOM 1076 C C . PRO A 1 132 ? 20.759 -3.023 -13.034 1.00 90.06 132 PRO A C 1
ATOM 1078 O O . PRO A 1 132 ? 21.256 -2.993 -11.904 1.00 90.06 132 PRO A O 1
ATOM 1081 N N . ASP A 1 133 ? 20.366 -4.149 -13.634 1.00 89.88 133 ASP A N 1
ATOM 1082 C CA . ASP A 1 133 ? 20.574 -5.515 -13.112 1.00 89.88 133 ASP A CA 1
ATOM 1083 C C . ASP A 1 133 ? 20.146 -5.685 -11.640 1.00 89.88 133 ASP A C 1
ATOM 1085 O O . ASP A 1 133 ? 20.806 -6.329 -10.825 1.00 89.88 133 ASP A O 1
ATOM 1089 N N . THR A 1 134 ? 19.043 -5.035 -11.263 1.00 91.88 134 THR A N 1
ATOM 1090 C CA . THR A 1 134 ? 18.589 -4.964 -9.874 1.00 91.88 134 THR A CA 1
ATOM 1091 C C . THR A 1 134 ? 17.143 -5.418 -9.769 1.00 91.88 134 THR A C 1
ATOM 1093 O O . THR A 1 134 ? 16.264 -4.971 -10.508 1.00 91.88 134 THR A O 1
ATOM 1096 N N . LYS A 1 135 ? 16.881 -6.306 -8.807 1.00 94.00 135 LYS A N 1
ATOM 1097 C CA . LYS A 1 135 ? 15.525 -6.730 -8.474 1.00 94.00 135 LYS A CA 1
ATOM 1098 C C . LYS A 1 135 ? 14.900 -5.786 -7.459 1.00 94.00 135 LYS A C 1
ATOM 1100 O O . LYS A 1 135 ? 15.477 -5.497 -6.409 1.00 94.00 135 LYS A O 1
ATOM 1105 N N . TYR A 1 136 ? 13.672 -5.388 -7.738 1.00 94.69 136 TYR A N 1
ATOM 1106 C CA . TYR A 1 136 ? 12.860 -4.540 -6.887 1.00 94.69 136 TYR A CA 1
ATOM 1107 C C . TYR A 1 136 ? 11.607 -5.268 -6.421 1.00 94.69 136 TYR A C 1
ATOM 1109 O O . TYR A 1 136 ? 11.112 -6.195 -7.067 1.00 94.69 136 TYR A O 1
ATOM 1117 N N . VAL A 1 137 ? 11.085 -4.813 -5.288 1.00 95.69 137 VAL A N 1
ATOM 1118 C CA . VAL A 1 137 ? 9.764 -5.160 -4.781 1.00 95.69 137 VAL A CA 1
ATOM 1119 C C . VAL A 1 137 ? 9.005 -3.874 -4.497 1.00 95.69 137 VAL A C 1
ATOM 1121 O O . VAL A 1 137 ? 9.553 -2.923 -3.935 1.00 95.69 137 VAL A O 1
ATOM 1124 N N . TRP A 1 138 ? 7.744 -3.835 -4.900 1.00 95.69 138 TRP A N 1
ATOM 1125 C CA . TRP A 1 138 ? 6.855 -2.726 -4.612 1.00 95.69 138 TRP A CA 1
ATOM 1126 C C . TRP A 1 138 ? 5.487 -3.223 -4.173 1.00 95.69 138 TRP A C 1
ATOM 1128 O O . TRP A 1 138 ? 5.097 -4.368 -4.415 1.00 95.69 138 TRP A O 1
ATOM 1138 N N . PHE A 1 139 ? 4.793 -2.361 -3.447 1.00 94.06 139 PHE A N 1
ATOM 1139 C CA . PHE A 1 139 ? 3.543 -2.688 -2.789 1.00 94.06 139 PHE A CA 1
ATOM 1140 C C . PHE A 1 139 ? 2.718 -1.426 -2.583 1.00 94.06 139 PHE A C 1
ATOM 1142 O O . PHE A 1 139 ? 3.279 -0.353 -2.344 1.00 94.06 139 PHE A O 1
ATOM 1149 N N . THR A 1 140 ? 1.400 -1.582 -2.647 1.00 95.12 140 THR A N 1
ATOM 1150 C CA . THR A 1 140 ? 0.429 -0.499 -2.533 1.00 95.12 140 THR A CA 1
ATOM 1151 C C . THR A 1 140 ? -0.646 -0.852 -1.512 1.00 95.12 140 THR A C 1
ATOM 1153 O O . THR A 1 140 ? -1.161 -1.969 -1.495 1.00 95.12 140 THR A O 1
ATOM 1156 N N . GLU A 1 141 ? -1.012 0.126 -0.695 1.00 93.88 141 GLU A N 1
ATOM 1157 C CA . GLU A 1 141 ? -2.191 0.124 0.167 1.00 93.88 141 GLU A CA 1
ATOM 1158 C C . GLU A 1 141 ? -3.251 1.016 -0.464 1.00 93.88 141 GLU A C 1
ATOM 1160 O O . GLU A 1 141 ? -2.935 2.137 -0.860 1.00 93.88 141 GLU A O 1
ATOM 1165 N N . ILE A 1 142 ? -4.495 0.545 -0.526 1.00 94.19 142 ILE A N 1
ATOM 1166 C CA . ILE A 1 142 ? -5.660 1.382 -0.828 1.00 94.19 142 ILE A CA 1
ATOM 1167 C C . ILE A 1 142 ? -6.386 1.665 0.482 1.00 94.19 142 ILE A C 1
ATOM 1169 O O . ILE A 1 142 ? -6.697 0.742 1.230 1.00 94.19 142 ILE A O 1
ATOM 1173 N N . LEU A 1 143 ? -6.649 2.935 0.750 1.00 93.00 143 LEU A N 1
ATOM 1174 C CA . LEU A 1 143 ? -7.149 3.453 2.013 1.00 93.00 143 LEU A CA 1
ATOM 1175 C C . LEU A 1 143 ? -8.421 4.263 1.774 1.00 93.00 143 LEU A C 1
ATOM 1177 O O . LEU A 1 143 ? -8.575 4.907 0.737 1.00 93.00 143 LEU A O 1
ATOM 1181 N N . ASP A 1 144 ? -9.310 4.281 2.756 1.00 91.56 144 ASP A N 1
ATOM 1182 C CA . ASP A 1 144 ? -10.505 5.130 2.772 1.00 91.56 144 ASP A CA 1
ATOM 1183 C C . ASP A 1 144 ? -10.234 6.569 3.253 1.00 91.56 144 ASP A C 1
ATOM 1185 O O . ASP A 1 144 ? -11.095 7.435 3.128 1.00 91.56 144 ASP A O 1
ATOM 1189 N N . SER A 1 145 ? -9.032 6.851 3.766 1.00 89.81 145 SER A N 1
ATOM 1190 C CA . SER A 1 145 ? -8.592 8.194 4.158 1.00 89.81 145 SER A CA 1
ATOM 1191 C C . SER A 1 145 ? -7.083 8.368 3.954 1.00 89.81 145 SER A C 1
ATOM 1193 O O . SER A 1 145 ? -6.311 7.412 4.056 1.00 89.81 145 SER A O 1
ATOM 1195 N N . ASN A 1 146 ? -6.641 9.601 3.703 1.00 89.69 146 ASN A N 1
ATOM 1196 C CA . ASN A 1 146 ? -5.231 9.991 3.766 1.00 89.69 146 ASN A CA 1
ATOM 1197 C C . ASN A 1 146 ? -4.849 10.656 5.097 1.00 89.69 146 ASN A C 1
ATOM 1199 O O . ASN A 1 146 ? -3.738 11.160 5.242 1.00 89.69 146 ASN A O 1
ATOM 1203 N N . HIS A 1 147 ? -5.724 10.614 6.101 1.00 87.81 147 HIS A N 1
ATOM 1204 C CA . HIS A 1 147 ? -5.402 10.983 7.471 1.00 87.81 147 HIS A CA 1
ATOM 1205 C C . HIS A 1 147 ? -5.326 9.713 8.325 1.00 87.81 147 HIS A C 1
ATOM 1207 O O . HIS A 1 147 ? -6.326 9.045 8.572 1.00 87.81 147 HIS A O 1
ATOM 1213 N N . LEU A 1 148 ? -4.121 9.357 8.788 1.00 83.31 148 LEU A N 1
ATOM 1214 C CA . LEU A 1 148 ? -3.857 8.070 9.449 1.00 83.31 148 LEU A CA 1
ATOM 1215 C C . LEU A 1 148 ? -4.832 7.731 10.606 1.00 83.31 148 LEU A C 1
ATOM 1217 O O . LEU A 1 148 ? -5.288 6.590 10.674 1.00 83.31 148 LEU A O 1
ATOM 1221 N N . PRO A 1 149 ? -5.218 8.672 11.497 1.00 83.94 149 PRO A N 1
ATOM 1222 C CA . PRO A 1 149 ? -6.214 8.407 12.537 1.00 83.94 149 PRO A CA 1
ATOM 1223 C C . PRO A 1 149 ? -7.618 8.085 12.008 1.00 83.94 149 PRO A C 1
ATOM 1225 O O . PRO A 1 149 ? -8.387 7.441 12.717 1.00 83.94 149 PRO A O 1
ATOM 1228 N N . GLU A 1 150 ? -7.957 8.497 10.788 1.00 88.31 150 GLU A N 1
ATOM 1229 C CA . GLU A 1 150 ? -9.285 8.349 10.178 1.00 88.31 150 GLU A CA 1
ATOM 1230 C C . GLU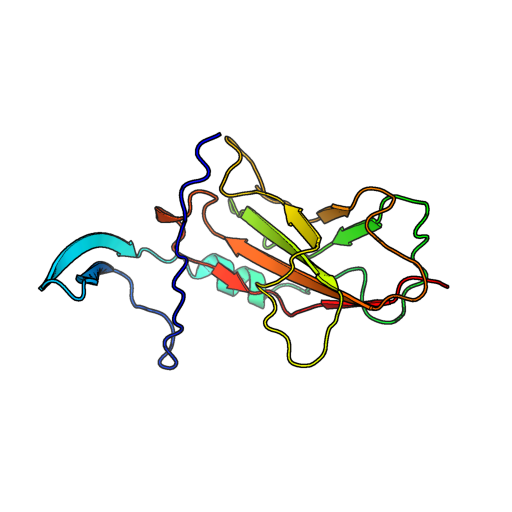 A 1 150 ? -9.423 7.102 9.300 1.00 88.31 150 GLU A C 1
ATOM 1232 O O . GLU A 1 150 ? -10.544 6.708 9.016 1.00 88.31 150 GLU A O 1
ATOM 1237 N N . VAL A 1 151 ? -8.328 6.424 8.940 1.00 89.56 151 VAL A N 1
ATOM 1238 C CA . VAL A 1 151 ? -8.368 5.209 8.099 1.00 89.56 151 VAL A CA 1
ATOM 1239 C C . VAL A 1 151 ? -9.153 4.084 8.778 1.00 89.56 151 VAL A C 1
ATOM 1241 O O . VAL A 1 151 ? -8.674 3.538 9.773 1.00 89.56 151 VAL A O 1
ATOM 1244 N N . ASN A 1 152 ? -10.331 3.706 8.285 1.00 90.19 152 ASN A N 1
ATOM 1245 C CA . ASN A 1 152 ? -11.105 2.577 8.826 1.00 90.19 152 ASN A CA 1
ATOM 1246 C C . ASN A 1 152 ? -10.929 1.300 8.006 1.00 90.19 152 ASN A C 1
ATOM 1248 O O . ASN A 1 152 ? -11.176 0.209 8.519 1.00 90.19 152 ASN A O 1
ATOM 1252 N N . THR A 1 153 ? -10.501 1.416 6.749 1.00 89.00 153 THR A N 1
ATOM 1253 C CA . THR A 1 153 ? -10.299 0.277 5.853 1.00 89.00 153 THR A CA 1
ATOM 1254 C C . THR A 1 153 ? -9.009 0.445 5.063 1.00 89.00 153 THR A C 1
ATOM 1256 O O . THR A 1 153 ? -8.770 1.480 4.446 1.00 89.00 153 THR A O 1
ATOM 1259 N N . ALA A 1 154 ? -8.188 -0.605 5.062 1.00 90.31 154 ALA A N 1
ATOM 1260 C CA . ALA A 1 154 ? -6.968 -0.689 4.274 1.00 90.31 154 ALA A CA 1
ATOM 1261 C C . ALA A 1 154 ? -6.955 -2.000 3.481 1.00 90.31 154 ALA A C 1
ATOM 1263 O O . ALA A 1 154 ? -7.081 -3.085 4.053 1.00 90.31 154 ALA A O 1
ATOM 1264 N N . ILE A 1 155 ? -6.789 -1.904 2.165 1.00 91.31 155 ILE A N 1
ATOM 1265 C CA . ILE A 1 155 ? -6.604 -3.048 1.273 1.00 91.31 155 ILE A CA 1
ATOM 1266 C C . ILE A 1 155 ? -5.124 -3.123 0.916 1.00 91.31 155 ILE A C 1
ATOM 1268 O O . ILE A 1 155 ? -4.592 -2.252 0.230 1.00 91.31 155 ILE A O 1
ATOM 1272 N N . PHE A 1 156 ? -4.472 -4.191 1.362 1.00 92.25 156 PHE A N 1
ATOM 1273 C CA . PHE A 1 156 ? -3.086 -4.495 1.030 1.00 92.25 156 PHE A CA 1
ATOM 1274 C C . PHE A 1 156 ? -3.066 -5.214 -0.324 1.00 92.25 156 PHE A C 1
ATOM 1276 O O . PHE A 1 156 ? -3.529 -6.352 -0.430 1.00 92.25 156 PHE A O 1
ATOM 1283 N N . LEU A 1 157 ? -2.570 -4.553 -1.374 1.00 93.56 157 LEU A N 1
ATOM 1284 C CA . LEU A 1 157 ? -2.431 -5.189 -2.687 1.00 93.56 157 LEU A CA 1
ATOM 1285 C C . LEU A 1 157 ? -1.315 -6.252 -2.651 1.00 93.56 157 LEU A C 1
ATOM 1287 O O . LEU A 1 157 ? -0.399 -6.157 -1.841 1.00 93.56 157 LEU A O 1
ATOM 1291 N N . PRO A 1 158 ? -1.330 -7.284 -3.506 1.00 93.12 158 PRO A N 1
ATOM 1292 C CA . PRO A 1 158 ? -0.238 -8.252 -3.532 1.00 93.12 158 PRO A CA 1
ATOM 1293 C C . PRO A 1 158 ? 1.104 -7.576 -3.836 1.00 93.12 158 PRO A C 1
ATOM 1295 O O . PRO A 1 158 ? 1.174 -6.693 -4.695 1.00 93.12 158 PRO A O 1
ATOM 1298 N N . PHE A 1 159 ? 2.172 -8.020 -3.168 1.00 93.81 159 PHE A N 1
ATOM 1299 C CA . PHE A 1 159 ? 3.532 -7.591 -3.488 1.00 93.81 159 PHE A CA 1
ATOM 1300 C C . PHE A 1 159 ? 3.857 -7.901 -4.945 1.00 93.81 159 PHE A C 1
ATOM 1302 O O . PHE A 1 159 ? 3.670 -9.023 -5.415 1.00 93.81 159 PHE A O 1
ATOM 1309 N N . GLN A 1 160 ? 4.402 -6.908 -5.630 1.00 95.81 160 GLN A N 1
ATOM 1310 C CA . GLN A 1 160 ? 4.869 -7.030 -6.997 1.00 95.81 160 GLN A CA 1
ATOM 1311 C C . GLN A 1 160 ? 6.389 -6.991 -6.998 1.00 95.81 160 GLN A C 1
ATOM 1313 O O . GLN A 1 160 ? 7.010 -6.272 -6.215 1.00 95.81 160 GLN A O 1
ATOM 1318 N N . THR A 1 161 ? 7.010 -7.768 -7.877 1.00 95.12 161 THR A N 1
ATOM 1319 C CA . THR A 1 161 ? 8.464 -7.726 -8.059 1.00 95.12 161 THR A CA 1
ATOM 1320 C C . THR A 1 161 ? 8.782 -7.498 -9.513 1.00 95.12 161 THR A C 1
ATOM 1322 O O . THR A 1 161 ? 8.046 -7.987 -10.366 1.00 95.12 161 THR A O 1
ATOM 1325 N N . PHE A 1 162 ? 9.870 -6.788 -9.791 1.00 94.38 162 PHE A N 1
ATOM 1326 C CA . PHE A 1 162 ? 10.392 -6.681 -11.143 1.00 94.38 162 PHE A CA 1
ATOM 1327 C C . PHE A 1 162 ? 11.917 -6.620 -11.163 1.00 94.38 162 PHE A C 1
ATOM 1329 O O . PHE A 1 162 ? 12.541 -6.245 -10.171 1.00 94.38 162 PHE A O 1
ATOM 1336 N N . TRP A 1 163 ? 12.504 -6.983 -12.297 1.00 92.06 163 TRP A N 1
ATOM 1337 C CA . TRP A 1 163 ? 13.912 -6.730 -12.600 1.00 92.06 163 TRP A CA 1
ATOM 1338 C C . TRP A 1 163 ? 14.033 -5.514 -13.509 1.00 92.06 163 TRP A C 1
ATOM 1340 O O . TRP A 1 163 ? 13.214 -5.350 -14.410 1.00 92.06 163 TRP A O 1
ATOM 1350 N N . SER A 1 164 ? 15.030 -4.665 -13.274 1.00 87.75 164 SER A N 1
ATOM 1351 C CA . SER A 1 164 ? 15.457 -3.676 -14.264 1.00 87.75 164 SER A CA 1
ATOM 1352 C C . SER A 1 164 ? 16.266 -4.345 -15.376 1.00 87.75 164 SER A C 1
ATOM 1354 O O . SER A 1 164 ? 16.872 -5.401 -15.172 1.00 87.75 164 SER A O 1
ATOM 1356 N N . ALA A 1 165 ? 16.283 -3.729 -16.561 1.00 80.38 165 ALA A N 1
ATOM 1357 C CA . ALA A 1 165 ? 17.169 -4.175 -17.627 1.00 80.38 165 ALA A CA 1
ATOM 1358 C C . ALA A 1 165 ? 18.644 -4.069 -17.190 1.00 80.38 165 ALA A C 1
ATOM 1360 O O . ALA A 1 165 ? 18.985 -3.308 -16.277 1.00 80.38 165 ALA A O 1
ATOM 1361 N N . ARG A 1 166 ? 19.506 -4.853 -17.843 1.00 69.25 166 ARG A N 1
ATOM 1362 C CA . ARG A 1 166 ? 20.962 -4.711 -17.712 1.00 69.25 166 ARG A CA 1
ATOM 1363 C C . ARG A 1 166 ? 21.447 -3.383 -18.276 1.00 69.25 166 ARG A C 1
ATOM 1365 O O . ARG A 1 166 ? 20.863 -2.936 -19.286 1.00 69.25 166 ARG A O 1
#

pLDDT: mean 86.51, std 11.42, range [38.72, 97.06]

Secondary structure (DSSP, 8-state):
-------------TT-PPPSEEEEEEEE-TTS-EEEEEEEE---THHHHHHHHS---EES-EE----TTS-EEEEE---SSS--EEEEEEEE--TT--TTSS--EE--TTTS-SSTTBT--EEEEPTTSS-TT-EEEEEEEEES-SSGGG---EEEPPPEEEEPP-

Sequence (166 aa):
SDLGNYIMYQAYDTRGFLENGEYRLEVVYKNGQVSSKSKVLASDLSIVEKYLSMNKEFQPVGETAIDFNEPTRLKWSMPQGGQYYAVTRLKHFIPNEPFYENILYWNNAFYMRGDAGLMMSELEIPRGIIKPDTKYVWFTEILDSNHLPEVNTAIFLPFQTFWSAR

Solvent-accessible surface area (backbone atoms only — not comparable to full-atom values): 10093 Å² total; per-residue (Å²): 130,90,78,67,91,76,85,87,84,85,84,83,66,89,91,53,82,81,73,71,43,82,44,75,52,72,51,75,44,98,87,71,50,74,50,76,51,74,45,74,38,70,59,67,62,65,60,55,53,49,48,67,73,49,87,81,52,69,35,67,52,47,88,36,88,43,64,46,83,42,69,45,59,42,37,44,66,71,66,79,95,74,76,38,19,33,41,40,41,34,27,72,61,55,90,95,56,69,77,93,52,78,65,71,47,67,56,61,18,67,83,42,81,83,72,32,29,50,73,48,41,65,48,81,40,62,58,73,73,55,53,61,71,36,52,33,34,35,39,40,34,40,22,62,38,45,46,77,93,65,45,51,41,75,47,77,50,77,78,37,38,29,33,35,27,115

Nearest PDB structures (foldseek):
  3oj2-assembly2_D  TM=3.754E-01  e=4.430E-03  H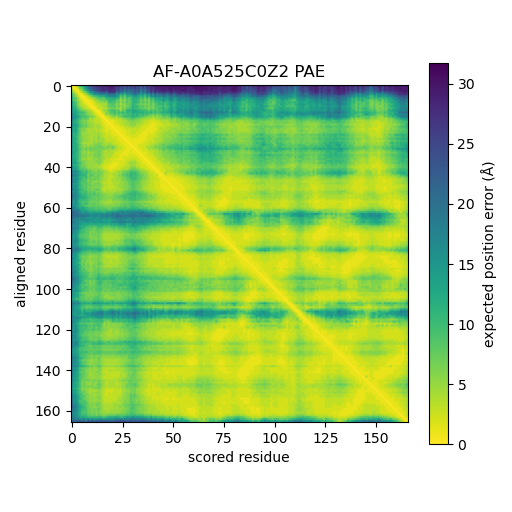omo sapiens
  5uiz-assembly2_B  TM=5.104E-01  e=2.411E-01  Thermobifida fusca
  5g50-assembly1_B  TM=3.344E-01  e=1.024E-01  Vibrio cholerae MJ-1236
  7bw8-assembly1_C  TM=4.254E-01  e=2.411E-01  Homo sapiens
  7mqs-assembly1_F  TM=3.674E-01  e=2.553E-01  Homo sapiens

Radius of gyration: 18.11 Å; Cα contacts (8 Å, |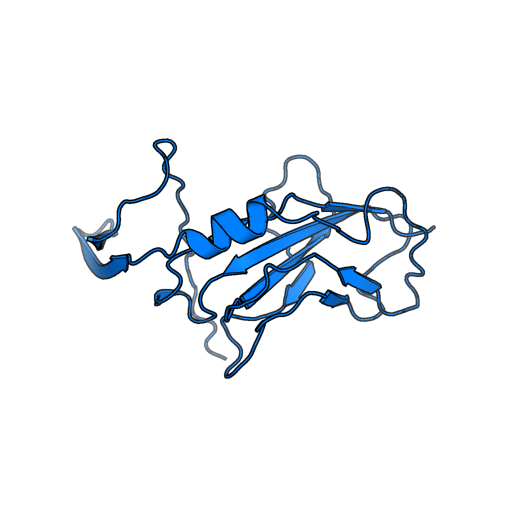Δi|>4): 289; chains: 1; bounding box: 39×34×55 Å

Foldseek 3Di:
DCPDDDDDDDDDDPVDADDFAKDKDWDQDPVRDIDIDIAGQDDDCVQVVQVVPDDKDWPPFEEDADDLQAWDKTFIDGRDDAWKFKKKFKAFDDPPDDPPPHTLDIFQLQPDDDCGRTVDGMDIHDRPSDDAQTKMKMWMWIFNDSHVSPTNDIDTDDIGMYHYHD